Protein AF-A0A536UWJ3-F1 (afdb_monomer)

Solvent-accessible surface area (backbone atoms only — not comparable to full-atom values): 6656 Å² total; per-residue (Å²): 121,76,49,78,49,52,31,84,82,45,61,65,95,47,12,35,63,53,48,24,51,52,46,27,74,74,47,84,34,37,46,59,43,51,47,93,97,47,78,52,43,59,37,37,39,41,35,39,73,57,91,94,40,81,47,72,49,77,50,65,55,78,63,48,76,46,73,46,75,75,35,51,75,67,47,91,73,96,61,78,46,76,48,68,35,78,67,70,76,51,73,50,74,57,97,94,40,76,48,78,32,42,61,78,34,71,50,76,50,117

Structure (mmCIF, N/CA/C/O backbone):
data_AF-A0A536UWJ3-F1
#
_entry.id   AF-A0A536UWJ3-F1
#
loop_
_atom_site.group_PDB
_atom_site.id
_atom_site.type_symbol
_atom_site.label_atom_id
_atom_site.label_alt_id
_atom_site.label_comp_id
_atom_site.label_asym_id
_atom_site.label_entity_id
_atom_site.label_seq_id
_atom_site.pdbx_PDB_ins_code
_atom_site.Cartn_x
_atom_site.Cartn_y
_atom_site.Cartn_z
_atom_site.occupancy
_atom_site.B_iso_or_equiv
_atom_site.auth_seq_id
_atom_site.auth_comp_id
_atom_site.auth_asym_id
_atom_site.auth_atom_id
_atom_site.pdbx_PDB_model_num
ATOM 1 N N . MET A 1 1 ? -18.044 -14.076 -3.919 1.00 70.75 1 MET A N 1
ATOM 2 C CA . MET A 1 1 ? -17.382 -14.600 -5.141 1.00 70.75 1 MET A CA 1
ATOM 3 C C . MET A 1 1 ? -16.143 -13.758 -5.302 1.00 70.75 1 MET A C 1
ATOM 5 O O . MET A 1 1 ? -16.286 -12.542 -5.302 1.00 70.75 1 MET A O 1
ATOM 9 N N . SER A 1 2 ? -14.967 -14.370 -5.415 1.00 86.38 2 SER A N 1
ATOM 10 C CA . SER A 1 2 ? -13.731 -13.595 -5.469 1.00 86.38 2 SER A CA 1
ATOM 11 C C . SER A 1 2 ? -13.615 -12.804 -6.777 1.00 86.38 2 SER A C 1
ATOM 13 O O . SER A 1 2 ? -13.877 -13.341 -7.856 1.00 86.38 2 SER A O 1
ATOM 15 N N . ARG A 1 3 ? -13.234 -11.529 -6.672 1.00 92.06 3 ARG A N 1
ATOM 16 C CA . ARG A 1 3 ? -12.929 -10.640 -7.799 1.00 92.06 3 ARG A CA 1
ATOM 17 C C . ARG A 1 3 ? -11.415 -10.493 -7.918 1.00 92.06 3 ARG A C 1
ATOM 19 O O . ARG A 1 3 ? -10.766 -10.097 -6.953 1.00 92.06 3 ARG A O 1
ATOM 26 N N . THR A 1 4 ? -10.876 -10.754 -9.107 1.00 95.19 4 THR A N 1
ATOM 27 C CA . THR A 1 4 ? -9.452 -10.573 -9.424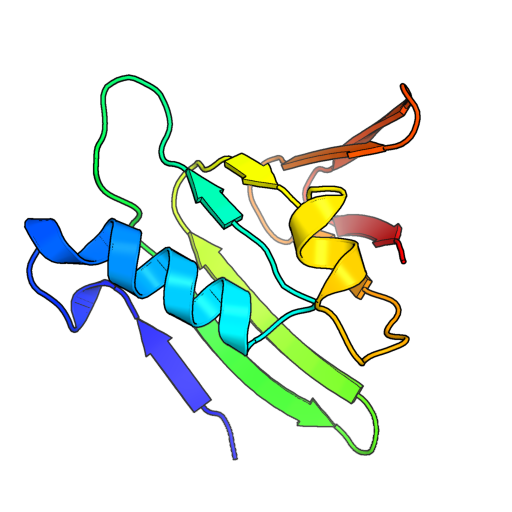 1.00 95.19 4 THR A CA 1
ATOM 28 C C . THR A 1 4 ? -9.263 -9.433 -10.412 1.00 95.19 4 THR A C 1
ATOM 30 O O . THR A 1 4 ? -10.064 -9.232 -11.323 1.00 95.19 4 THR A O 1
ATOM 33 N N . LEU A 1 5 ? -8.200 -8.677 -10.191 1.00 94.44 5 LEU A N 1
ATOM 34 C CA . LEU A 1 5 ? -7.903 -7.415 -10.833 1.00 94.44 5 LEU A CA 1
ATOM 35 C C . LEU A 1 5 ? -6.377 -7.365 -11.041 1.00 94.44 5 LEU A C 1
ATOM 37 O O . LEU A 1 5 ? -5.650 -7.300 -10.053 1.00 94.44 5 LEU A O 1
ATOM 41 N N . SER A 1 6 ? -5.876 -7.420 -12.285 1.00 96.19 6 SER A N 1
ATOM 42 C CA . SER A 1 6 ? -4.429 -7.505 -12.568 1.00 96.19 6 SER A CA 1
ATOM 43 C C . SER A 1 6 ? -3.950 -6.488 -13.603 1.00 96.19 6 SER A C 1
ATOM 45 O O . SER A 1 6 ? -4.545 -6.330 -14.667 1.00 96.19 6 SER A O 1
ATOM 47 N N . THR A 1 7 ? -2.816 -5.824 -13.348 1.00 96.38 7 THR A N 1
ATOM 48 C CA . THR A 1 7 ? -2.216 -4.893 -14.324 1.00 96.38 7 THR A CA 1
ATOM 49 C C . THR A 1 7 ? -1.686 -5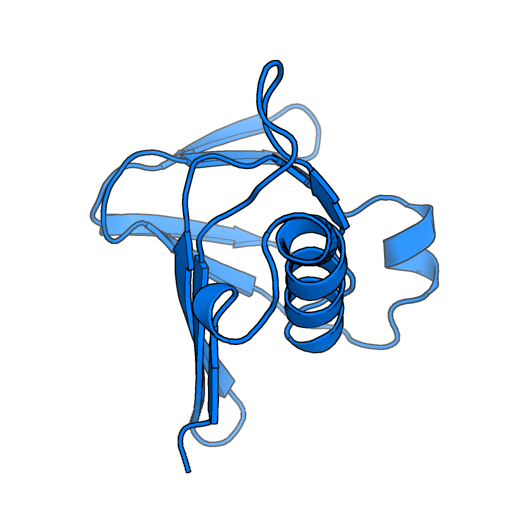.604 -15.571 1.00 96.38 7 THR A C 1
ATOM 51 O O . THR A 1 7 ? -1.470 -4.973 -16.608 1.00 96.38 7 THR A O 1
ATOM 54 N N . HIS A 1 8 ? -1.527 -6.928 -15.526 1.00 94.88 8 HIS A N 1
ATOM 55 C CA . HIS A 1 8 ? -1.186 -7.726 -16.700 1.00 94.88 8 HIS A CA 1
ATOM 56 C C . HIS A 1 8 ? -2.301 -7.762 -17.755 1.00 94.88 8 HIS A C 1
ATOM 58 O O . HIS A 1 8 ? -1.996 -7.991 -18.926 1.00 94.88 8 HIS A O 1
ATOM 64 N N . ASP A 1 9 ? -3.541 -7.432 -17.383 1.00 94.56 9 ASP A N 1
ATOM 65 C CA . ASP A 1 9 ? -4.690 -7.378 -18.294 1.00 94.56 9 ASP A CA 1
ATOM 66 C C . ASP A 1 9 ? -4.721 -6.101 -19.156 1.00 94.56 9 ASP A C 1
ATOM 68 O O . ASP A 1 9 ? -5.543 -5.967 -20.066 1.00 94.56 9 ASP A O 1
ATOM 72 N N . VAL A 1 10 ? -3.814 -5.147 -18.907 1.00 95.06 10 VAL A N 1
ATOM 73 C CA . VAL A 1 10 ? -3.702 -3.900 -19.673 1.00 95.06 10 VAL A CA 1
ATOM 74 C C . VAL A 1 10 ? -2.291 -3.681 -20.227 1.00 95.06 10 VAL A C 1
ATOM 76 O O . VAL A 1 10 ? -1.279 -4.151 -19.701 1.00 95.06 10 VAL A O 1
ATOM 79 N N . ALA A 1 11 ? -2.218 -2.925 -21.326 1.00 93.06 11 ALA A N 1
ATOM 80 C CA . ALA A 1 11 ? -0.952 -2.545 -21.948 1.00 93.06 11 ALA A CA 1
ATOM 81 C C . ALA A 1 11 ? -0.085 -1.715 -20.987 1.00 93.06 11 ALA A C 1
ATOM 83 O O . ALA A 1 11 ? -0.608 -0.846 -20.286 1.00 93.06 11 ALA A O 1
ATOM 84 N N . ALA A 1 12 ? 1.236 -1.931 -21.022 1.00 90.69 12 ALA A N 1
ATOM 85 C CA . ALA A 1 12 ? 2.201 -1.326 -20.097 1.00 90.69 12 ALA A CA 1
ATOM 86 C C . ALA A 1 12 ? 2.011 0.189 -19.853 1.00 90.69 12 ALA A C 1
ATOM 88 O O . ALA A 1 12 ? 1.945 0.572 -18.688 1.00 90.69 12 ALA A O 1
ATOM 89 N N . PRO A 1 13 ? 1.794 1.045 -20.878 1.00 91.19 13 PRO A N 1
ATOM 90 C CA . PRO A 1 13 ? 1.626 2.487 -20.661 1.00 91.19 13 PRO A CA 1
ATOM 91 C C . PRO A 1 13 ? 0.388 2.877 -19.840 1.00 91.19 13 PRO A C 1
ATOM 93 O O . PRO A 1 13 ? 0.287 4.008 -19.383 1.00 91.19 13 PRO A O 1
ATOM 96 N N . ARG A 1 14 ? -0.582 1.967 -19.680 1.00 92.88 14 ARG A N 1
ATOM 97 C CA . ARG A 1 14 ? -1.815 2.196 -18.912 1.00 92.88 14 ARG A CA 1
ATOM 98 C C . ARG A 1 14 ? -1.788 1.566 -17.522 1.00 92.88 14 ARG A C 1
ATOM 100 O O . ARG A 1 14 ? -2.705 1.824 -16.752 1.00 92.88 14 ARG A O 1
ATOM 107 N N . ARG A 1 15 ? -0.774 0.756 -17.193 1.00 94.31 15 ARG A N 1
ATOM 108 C CA . ARG A 1 15 ? -0.742 -0.040 -15.953 1.00 94.31 15 ARG A CA 1
ATOM 109 C C . ARG A 1 15 ? -0.786 0.808 -14.696 1.00 94.31 15 ARG A C 1
ATOM 111 O O . ARG A 1 15 ? -1.549 0.473 -13.805 1.00 94.31 15 ARG A O 1
ATOM 118 N N . LEU A 1 16 ? -0.018 1.896 -14.634 1.00 91.06 16 LEU A N 1
ATOM 119 C CA . LEU A 1 16 ? 0.004 2.760 -13.453 1.00 91.06 16 LEU A CA 1
ATOM 120 C C . LEU A 1 16 ? -1.354 3.429 -13.214 1.00 91.06 16 LEU A C 1
ATOM 122 O O . LEU A 1 16 ? -1.882 3.340 -12.114 1.00 91.06 16 LEU A O 1
ATOM 126 N N . ALA A 1 17 ? -1.938 4.045 -14.246 1.00 91.88 17 ALA A N 1
ATOM 127 C CA . ALA A 1 17 ? -3.255 4.673 -14.132 1.00 91.88 17 ALA A CA 1
ATOM 128 C C . ALA A 1 17 ? -4.330 3.647 -13.743 1.00 91.88 17 ALA A C 1
ATOM 130 O O . ALA A 1 17 ? -5.056 3.851 -12.779 1.00 91.88 17 ALA A O 1
ATOM 131 N N . PHE A 1 18 ? -4.351 2.505 -14.434 1.00 93.31 18 PHE A N 1
ATOM 132 C CA . PHE A 1 18 ? -5.254 1.400 -14.127 1.00 93.31 18 PHE A CA 1
ATOM 133 C C . PHE A 1 18 ? -5.091 0.906 -12.683 1.00 93.31 18 PHE A C 1
ATOM 135 O O . PHE A 1 18 ? -6.081 0.748 -11.980 1.00 93.31 18 PHE A O 1
ATOM 142 N N . TRP A 1 19 ? -3.853 0.717 -12.218 1.00 95.00 19 TRP A N 1
ATOM 143 C CA . TRP A 1 19 ? -3.565 0.295 -10.849 1.00 95.00 19 TRP A CA 1
ATOM 144 C C . TRP A 1 19 ? -4.063 1.299 -9.813 1.00 95.00 19 TRP A C 1
ATOM 146 O O . TRP A 1 19 ? -4.713 0.908 -8.846 1.00 95.00 19 TRP A O 1
ATOM 156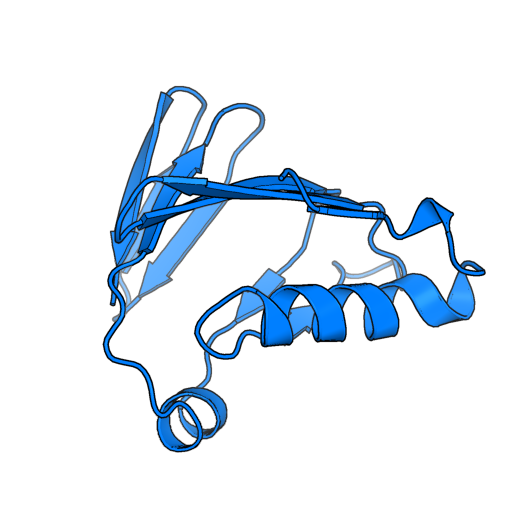 N N . THR A 1 20 ? -3.803 2.589 -10.029 1.00 89.25 20 THR A N 1
ATOM 157 C CA . THR A 1 20 ? -4.293 3.648 -9.145 1.00 89.25 20 THR A CA 1
ATOM 158 C C . THR A 1 20 ? -5.816 3.647 -9.077 1.00 89.25 20 THR A C 1
ATOM 160 O O . THR A 1 20 ? -6.354 3.703 -7.977 1.00 89.25 20 THR A O 1
ATOM 163 N N . ASP A 1 21 ? -6.513 3.496 -10.206 1.00 89.12 21 ASP A N 1
ATOM 164 C CA . ASP A 1 21 ? -7.978 3.411 -10.229 1.00 89.12 21 ASP A CA 1
ATOM 165 C C . ASP A 1 21 ? -8.487 2.193 -9.435 1.00 89.12 21 ASP A C 1
ATOM 167 O O . ASP A 1 21 ? -9.405 2.309 -8.628 1.00 89.12 21 ASP A O 1
ATOM 171 N N . MET A 1 22 ? -7.845 1.028 -9.575 1.00 88.88 22 MET A N 1
ATOM 172 C CA . MET A 1 22 ? -8.234 -0.183 -8.836 1.00 88.88 22 MET A CA 1
ATOM 173 C C . MET A 1 22 ? -8.051 -0.034 -7.325 1.00 88.88 22 MET A C 1
ATOM 175 O O . MET A 1 22 ? -8.893 -0.494 -6.554 1.00 88.88 22 MET A O 1
ATOM 179 N N . VAL A 1 23 ? -6.942 0.571 -6.891 1.00 85.06 23 VAL A N 1
ATOM 180 C CA . VAL A 1 23 ? -6.665 0.810 -5.470 1.00 85.06 23 VAL A CA 1
ATOM 181 C C . VAL A 1 23 ? -7.604 1.899 -4.927 1.00 85.06 23 VAL A C 1
ATOM 183 O O . VAL A 1 23 ? -8.125 1.739 -3.826 1.00 85.06 23 VAL A O 1
ATOM 186 N N . CYS A 1 24 ? -7.893 2.953 -5.696 1.00 83.81 24 CYS A N 1
ATOM 187 C CA . CYS A 1 24 ? -8.922 3.945 -5.365 1.00 83.81 24 CYS A CA 1
ATOM 188 C C . CYS A 1 24 ? -10.290 3.299 -5.121 1.00 83.81 24 CYS A C 1
ATOM 190 O O . CYS A 1 24 ? -10.926 3.609 -4.121 1.00 83.81 24 CYS A O 1
ATOM 192 N N . ASP A 1 25 ? -10.725 2.418 -6.023 1.00 76.25 25 ASP A N 1
ATOM 193 C CA . ASP A 1 25 ? -12.048 1.787 -5.973 1.00 76.25 25 ASP A CA 1
ATOM 194 C C . ASP A 1 25 ? -12.165 0.724 -4.874 1.00 76.25 25 ASP A C 1
ATOM 196 O O . ASP A 1 25 ? -13.256 0.461 -4.376 1.00 76.25 25 ASP A O 1
ATOM 200 N N . THR A 1 26 ? -11.059 0.056 -4.535 1.00 77.38 26 THR A N 1
ATOM 201 C CA . THR A 1 26 ? -11.070 -1.057 -3.568 1.00 77.38 26 THR A CA 1
ATOM 202 C C . THR A 1 26 ? -10.921 -0.577 -2.124 1.00 77.38 26 THR A C 1
ATOM 204 O O . THR A 1 26 ? -11.244 -1.317 -1.201 1.00 77.38 26 THR A O 1
ATOM 207 N N . TYR A 1 27 ? -10.404 0.633 -1.908 1.00 81.31 27 TYR A N 1
ATOM 208 C CA . TYR A 1 27 ? -10.044 1.130 -0.580 1.00 81.31 27 TYR A CA 1
ATOM 209 C C . TYR A 1 27 ? -10.552 2.562 -0.350 1.00 81.31 27 TYR A C 1
ATOM 211 O O . TYR A 1 27 ? -11.216 3.159 -1.187 1.00 81.31 27 TYR A O 1
ATOM 219 N N . VAL A 1 28 ? -10.187 3.143 0.796 1.00 80.19 28 VAL A N 1
ATOM 220 C CA . VAL A 1 28 ? -10.605 4.467 1.302 1.00 80.19 28 VAL A CA 1
ATOM 221 C C . VAL A 1 28 ? -10.035 5.677 0.533 1.00 80.19 28 VAL A C 1
ATOM 223 O O . VAL A 1 28 ? -9.567 6.642 1.142 1.00 80.19 28 VAL A O 1
ATOM 226 N N . GLN A 1 29 ? -10.088 5.648 -0.802 1.00 85.62 29 GLN A N 1
ATOM 227 C CA . GLN A 1 29 ? -9.572 6.674 -1.717 1.00 85.62 29 GLN A CA 1
ATOM 228 C C . GLN A 1 29 ? -8.057 6.883 -1.565 1.00 85.62 29 GLN A C 1
ATOM 230 O O . GLN A 1 29 ? -7.583 7.724 -0.798 1.00 85.62 29 GLN A O 1
ATOM 235 N N . LEU A 1 30 ? -7.278 6.113 -2.321 1.00 89.81 30 LEU A N 1
ATOM 236 C CA . LEU A 1 30 ? -5.818 6.079 -2.236 1.00 89.81 30 LEU A CA 1
ATOM 237 C C . LEU A 1 30 ? -5.186 6.383 -3.590 1.00 89.81 30 LEU A C 1
ATOM 239 O O . LEU A 1 30 ? -5.616 5.860 -4.603 1.00 89.81 30 LEU A O 1
ATOM 243 N N . GLN A 1 31 ? -4.104 7.151 -3.604 1.00 92.00 31 GLN A N 1
ATOM 244 C CA . GLN A 1 31 ? -3.278 7.326 -4.795 1.00 92.00 31 GLN A CA 1
ATOM 245 C C . GLN A 1 31 ? -2.075 6.380 -4.754 1.00 92.00 31 GLN A C 1
ATOM 247 O O . GLN A 1 31 ? -1.460 6.218 -3.697 1.00 92.00 31 GLN A O 1
ATOM 252 N N . CYS A 1 32 ? -1.703 5.825 -5.908 1.00 93.62 32 CYS A N 1
ATOM 253 C CA . CYS A 1 32 ? -0.471 5.064 -6.088 1.00 93.62 32 CYS A CA 1
ATOM 254 C C . CYS A 1 32 ? 0.490 5.780 -7.035 1.00 93.62 32 CYS A C 1
ATOM 256 O O . CYS A 1 32 ? 0.093 6.298 -8.078 1.00 93.62 32 CYS A O 1
ATOM 258 N N . ASP A 1 33 ? 1.772 5.754 -6.687 1.00 93.88 33 ASP A N 1
ATOM 259 C CA . ASP A 1 33 ? 2.846 6.298 -7.505 1.00 93.88 33 ASP A CA 1
ATOM 260 C C . ASP A 1 33 ? 3.995 5.295 -7.593 1.00 93.88 33 ASP A C 1
ATOM 262 O O . ASP A 1 33 ? 4.389 4.671 -6.601 1.00 93.88 33 ASP A O 1
ATOM 266 N N . ALA A 1 34 ? 4.543 5.145 -8.794 1.00 93.88 34 ALA A N 1
ATOM 267 C CA . ALA A 1 34 ? 5.685 4.282 -9.030 1.00 93.88 34 ALA A CA 1
ATOM 268 C C . ALA A 1 34 ? 6.984 4.925 -8.479 1.00 93.88 34 ALA A C 1
ATOM 270 O O . ALA A 1 34 ? 7.091 6.155 -8.408 1.00 93.88 34 ALA A O 1
ATOM 271 N N . PRO A 1 35 ? 7.982 4.128 -8.054 1.00 93.88 35 PRO A N 1
ATOM 272 C CA . PRO A 1 35 ? 9.286 4.643 -7.654 1.00 93.88 35 PRO A CA 1
ATOM 273 C C . PRO A 1 35 ? 10.011 5.359 -8.798 1.00 93.88 35 PRO A C 1
ATOM 275 O O . PRO A 1 35 ? 9.773 5.094 -9.973 1.00 93.88 35 PRO A O 1
ATOM 278 N N . ALA A 1 36 ? 10.965 6.228 -8.457 1.00 91.31 36 ALA A N 1
ATOM 279 C CA . ALA A 1 36 ? 11.780 6.907 -9.460 1.00 91.31 36 ALA A CA 1
ATOM 280 C C . ALA A 1 36 ? 12.484 5.900 -10.392 1.00 91.31 36 ALA A C 1
ATOM 282 O O . ALA A 1 36 ? 13.103 4.942 -9.929 1.00 91.31 36 ALA A O 1
ATOM 283 N N . GLY A 1 37 ? 12.412 6.148 -11.703 1.00 90.06 37 GLY A N 1
ATOM 284 C CA . GLY A 1 37 ? 13.005 5.283 -12.728 1.00 90.06 37 GLY A CA 1
ATOM 285 C C . GLY A 1 37 ? 12.074 4.193 -13.272 1.00 90.06 37 GLY A C 1
ATOM 286 O O . GLY A 1 37 ? 12.509 3.417 -14.119 1.00 90.06 37 GLY A O 1
ATOM 287 N N . THR A 1 38 ? 10.814 4.140 -12.831 1.00 88.69 38 THR A N 1
ATOM 288 C CA . THR A 1 38 ? 9.766 3.301 -13.427 1.00 88.69 38 THR A CA 1
ATOM 289 C C . THR A 1 38 ? 8.451 4.072 -13.536 1.00 88.69 38 THR A C 1
ATOM 291 O O . THR A 1 38 ? 8.096 4.823 -12.634 1.00 88.69 38 THR A O 1
ATOM 294 N N . ASP A 1 39 ? 7.713 3.836 -14.620 1.00 88.25 39 ASP A N 1
ATOM 295 C CA . ASP A 1 39 ? 6.362 4.375 -14.841 1.00 88.25 39 ASP A CA 1
ATOM 296 C C . ASP A 1 39 ? 5.293 3.268 -14.796 1.00 88.25 39 ASP A C 1
ATOM 298 O O . ASP A 1 39 ? 4.145 3.465 -15.196 1.00 88.25 39 ASP A O 1
ATOM 302 N N . VAL A 1 40 ? 5.672 2.070 -14.340 1.00 90.81 40 VAL A N 1
ATOM 303 C CA . VAL A 1 40 ? 4.789 0.905 -14.254 1.00 90.81 40 VAL A CA 1
ATOM 304 C C . VAL A 1 40 ? 4.766 0.330 -12.845 1.00 90.81 40 VAL A C 1
ATOM 306 O O . VAL A 1 40 ? 5.776 0.318 -12.138 1.00 90.81 40 VAL A O 1
ATOM 309 N N . ILE A 1 41 ? 3.593 -0.175 -12.472 1.00 94.50 41 ILE A N 1
ATOM 310 C CA . ILE A 1 41 ? 3.392 -1.046 -11.319 1.00 94.50 41 ILE A CA 1
ATOM 311 C C . ILE A 1 41 ? 2.829 -2.358 -11.857 1.00 94.50 41 ILE A C 1
ATOM 313 O O . ILE A 1 41 ? 1.793 -2.375 -12.531 1.00 94.50 41 ILE A O 1
ATOM 317 N N . ASP A 1 42 ? 3.522 -3.454 -11.568 1.00 95.25 42 ASP A N 1
ATOM 318 C CA . ASP A 1 42 ? 3.003 -4.792 -11.820 1.00 95.25 42 ASP A CA 1
ATOM 319 C C . ASP A 1 42 ? 2.328 -5.277 -10.546 1.00 95.25 42 ASP A C 1
ATOM 321 O O . ASP A 1 42 ? 2.962 -5.319 -9.489 1.00 95.25 42 ASP A O 1
ATOM 325 N N . GLY A 1 43 ? 1.034 -5.584 -10.625 1.00 95.62 43 GLY A N 1
ATOM 326 C CA . GLY A 1 43 ? 0.260 -5.906 -9.441 1.00 95.62 43 GLY A CA 1
ATOM 327 C C . GLY A 1 43 ? -1.034 -6.655 -9.713 1.00 95.62 43 GLY A C 1
ATOM 328 O O . GLY A 1 43 ? -1.578 -6.654 -10.818 1.00 95.62 43 GLY A O 1
ATOM 329 N N . GLU A 1 44 ? -1.513 -7.304 -8.662 1.00 97.06 44 GLU A N 1
ATOM 330 C CA . GLU A 1 44 ? -2.758 -8.052 -8.602 1.00 97.06 44 GLU A CA 1
ATOM 331 C C . GLU A 1 44 ? -3.471 -7.757 -7.278 1.00 97.06 44 GLU A C 1
ATOM 333 O O . GLU A 1 44 ? -2.853 -7.732 -6.207 1.00 97.06 44 GLU A O 1
ATOM 338 N N . ILE A 1 45 ? -4.785 -7.556 -7.363 1.00 95.94 45 ILE A N 1
ATOM 339 C CA . ILE A 1 45 ? -5.697 -7.499 -6.226 1.00 95.94 45 ILE A CA 1
ATOM 340 C C . ILE A 1 45 ? -6.691 -8.644 -6.373 1.00 95.94 45 ILE A C 1
ATOM 342 O O . ILE A 1 45 ? -7.362 -8.781 -7.398 1.00 95.94 45 ILE A O 1
ATOM 346 N N . VAL A 1 46 ? -6.795 -9.455 -5.327 1.00 95.50 46 VAL A N 1
ATOM 347 C CA . VAL A 1 46 ? -7.832 -10.477 -5.191 1.00 95.50 46 VAL A CA 1
ATOM 348 C C . VAL A 1 46 ? -8.682 -10.112 -3.989 1.00 95.50 46 VAL A C 1
ATOM 350 O O . VAL A 1 46 ? -8.169 -10.128 -2.873 1.00 95.50 46 VAL A O 1
ATOM 353 N N . SER A 1 47 ? -9.954 -9.800 -4.211 1.00 94.06 47 SER A N 1
ATOM 354 C CA . SER A 1 47 ? -10.885 -9.383 -3.159 1.00 94.06 47 SER A CA 1
ATOM 355 C C . SER A 1 47 ? -12.008 -10.396 -2.969 1.00 94.06 47 SER A C 1
ATOM 357 O O . SER A 1 47 ? -12.431 -11.058 -3.921 1.00 94.06 47 SER A O 1
ATOM 359 N N . ASP A 1 48 ? -12.496 -10.509 -1.740 1.00 93.50 48 ASP A N 1
ATOM 360 C CA . ASP A 1 48 ? -13.693 -11.254 -1.365 1.00 93.50 48 ASP A CA 1
ATOM 361 C C . ASP A 1 48 ? -14.424 -10.532 -0.226 1.00 93.50 48 ASP A C 1
ATOM 363 O O . ASP A 1 48 ? -13.862 -9.674 0.460 1.00 93.50 48 ASP A O 1
ATOM 367 N N . GLU A 1 49 ? -15.681 -10.898 -0.018 1.00 91.75 49 GLU A N 1
ATOM 368 C CA . GLU A 1 49 ? -16.505 -10.371 1.066 1.00 91.75 49 GLU A CA 1
ATOM 369 C C . GLU A 1 49 ? -16.743 -11.464 2.107 1.00 91.75 49 GLU A C 1
ATOM 371 O O . GLU A 1 49 ? -17.241 -12.550 1.801 1.00 91.75 49 GLU A O 1
ATOM 376 N N . LEU A 1 50 ? -16.403 -11.167 3.359 1.00 89.94 50 LEU A N 1
ATOM 377 C CA . LEU A 1 50 ? -16.640 -12.034 4.504 1.00 89.94 50 LEU A CA 1
ATOM 378 C C . LEU A 1 50 ? -17.603 -11.344 5.469 1.00 89.94 50 LEU A C 1
ATOM 380 O O . LEU A 1 50 ? -17.192 -10.602 6.360 1.00 89.94 50 LEU A O 1
ATOM 384 N N . ALA A 1 51 ? -18.898 -11.617 5.301 1.00 89.56 51 ALA A N 1
ATOM 385 C CA . ALA A 1 51 ? -19.972 -10.940 6.025 1.00 89.56 51 ALA A CA 1
ATOM 386 C C . ALA A 1 51 ? -19.870 -9.410 5.883 1.00 89.56 51 ALA A C 1
ATOM 388 O O . ALA A 1 51 ? -20.189 -8.882 4.825 1.00 89.56 51 ALA A O 1
ATOM 389 N N . THR A 1 52 ? -19.432 -8.703 6.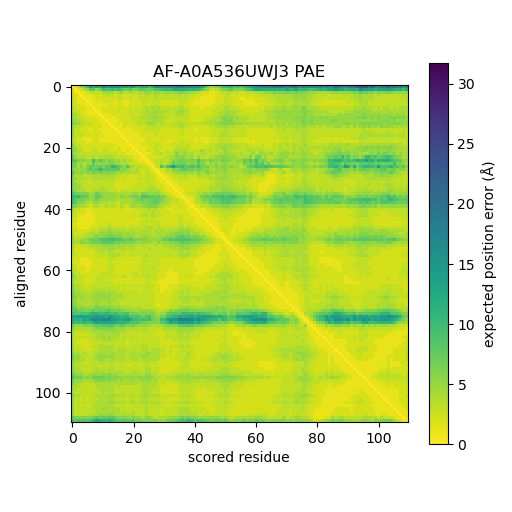923 1.00 88.31 52 THR A N 1
ATOM 390 C CA . THR A 1 52 ? -19.269 -7.240 6.917 1.00 88.31 52 THR A CA 1
ATOM 391 C C . THR A 1 52 ? -17.830 -6.794 6.654 1.00 88.31 52 THR A C 1
ATOM 393 O O . THR A 1 52 ? -17.539 -5.608 6.767 1.00 88.31 52 THR A O 1
ATOM 396 N N . LEU A 1 53 ? -16.913 -7.723 6.366 1.00 90.31 53 LEU A N 1
ATOM 397 C CA . LEU A 1 53 ? -15.509 -7.435 6.089 1.00 90.31 53 LEU A CA 1
ATOM 398 C C . LEU A 1 53 ? -15.229 -7.549 4.594 1.00 90.31 53 LEU A C 1
ATOM 400 O O . LEU A 1 53 ? -15.576 -8.549 3.966 1.00 90.31 53 LEU A O 1
ATOM 404 N N . GLN A 1 54 ? -14.516 -6.570 4.053 1.00 91.31 54 GLN A N 1
ATOM 405 C CA . GLN A 1 54 ? -13.838 -6.723 2.773 1.00 91.31 54 GLN A CA 1
ATOM 406 C C . GLN A 1 54 ? -12.443 -7.287 3.031 1.00 91.31 54 GLN A C 1
ATOM 408 O O . GLN A 1 54 ? -11.658 -6.716 3.787 1.00 91.31 54 GLN A O 1
ATOM 413 N N . LEU A 1 55 ? -12.143 -8.431 2.422 1.00 93.06 55 LEU A N 1
ATOM 414 C CA . LEU A 1 55 ? -10.831 -9.055 2.491 1.00 93.06 55 LEU A CA 1
ATOM 415 C C . LEU A 1 55 ? -10.172 -8.948 1.124 1.00 93.06 55 LEU A C 1
ATOM 417 O O . LEU A 1 55 ? -10.697 -9.472 0.145 1.00 93.06 55 LEU A O 1
ATOM 421 N N . SER A 1 56 ? -8.995 -8.339 1.061 1.00 94.00 56 SER A N 1
ATOM 422 C CA . SER A 1 56 ? -8.199 -8.305 -0.158 1.00 94.00 56 SER A CA 1
ATOM 423 C C . SER A 1 56 ? -6.785 -8.814 0.081 1.00 94.00 56 SER A C 1
ATOM 425 O O . SER A 1 56 ? -6.175 -8.624 1.134 1.00 94.00 56 SER A O 1
ATOM 427 N N . ARG A 1 57 ? -6.244 -9.477 -0.936 1.00 95.44 57 ARG A N 1
ATOM 428 C CA . ARG 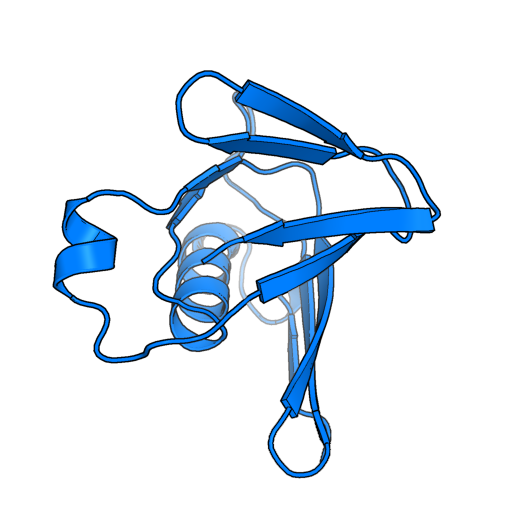A 1 57 ? -4.826 -9.795 -1.048 1.00 95.44 57 ARG A CA 1
ATOM 429 C C . ARG A 1 57 ? -4.239 -8.955 -2.168 1.00 95.44 57 ARG A C 1
ATOM 431 O O . ARG A 1 57 ? -4.650 -9.092 -3.318 1.00 95.44 57 ARG A O 1
ATOM 438 N N . VAL A 1 58 ? -3.258 -8.131 -1.819 1.00 95.50 58 VAL A N 1
ATOM 439 C CA . VAL A 1 58 ? -2.532 -7.265 -2.752 1.00 95.50 58 VAL A CA 1
ATOM 440 C C . VAL A 1 58 ? -1.129 -7.811 -2.940 1.00 95.50 58 VAL A C 1
ATOM 442 O O . VAL A 1 58 ? -0.403 -8.025 -1.972 1.00 95.50 58 VAL A O 1
ATOM 445 N N . THR A 1 59 ? -0.739 -8.041 -4.186 1.00 96.81 59 THR A N 1
ATOM 446 C CA . THR A 1 59 ? 0.645 -8.346 -4.560 1.00 96.81 59 THR A CA 1
ATOM 447 C C . THR A 1 59 ? 1.065 -7.341 -5.608 1.00 96.81 59 THR A C 1
ATOM 449 O O . THR A 1 59 ? 0.379 -7.205 -6.611 1.00 96.81 59 THR A O 1
ATOM 452 N N . ALA A 1 60 ? 2.153 -6.613 -5.378 1.00 95.94 60 ALA A N 1
ATOM 453 C CA . ALA A 1 60 ? 2.623 -5.609 -6.319 1.00 95.94 60 ALA A CA 1
ATOM 454 C C . ALA A 1 60 ? 4.124 -5.354 -6.181 1.00 95.94 60 ALA A C 1
ATOM 456 O O . ALA A 1 60 ? 4.729 -5.649 -5.146 1.00 95.94 60 ALA A O 1
ATOM 457 N N . THR A 1 61 ? 4.716 -4.769 -7.219 1.00 95.94 61 THR A N 1
ATOM 458 C CA . THR A 1 61 ? 6.053 -4.174 -7.155 1.00 95.94 61 THR A CA 1
ATOM 459 C C . THR A 1 61 ? 6.099 -2.999 -6.173 1.00 95.94 61 THR A C 1
ATOM 461 O O . THR A 1 61 ? 5.069 -2.505 -5.710 1.00 95.94 61 THR A O 1
ATOM 464 N N . ALA A 1 62 ? 7.311 -2.529 -5.856 1.00 95.38 62 ALA A N 1
ATOM 465 C CA . ALA A 1 62 ? 7.502 -1.357 -5.006 1.00 95.38 62 ALA A CA 1
ATOM 466 C C . ALA A 1 62 ? 6.696 -0.156 -5.528 1.00 95.38 62 ALA A C 1
ATOM 468 O O . ALA A 1 62 ? 6.663 0.099 -6.731 1.00 95.38 62 ALA A O 1
ATOM 469 N N . GLN A 1 63 ? 6.052 0.561 -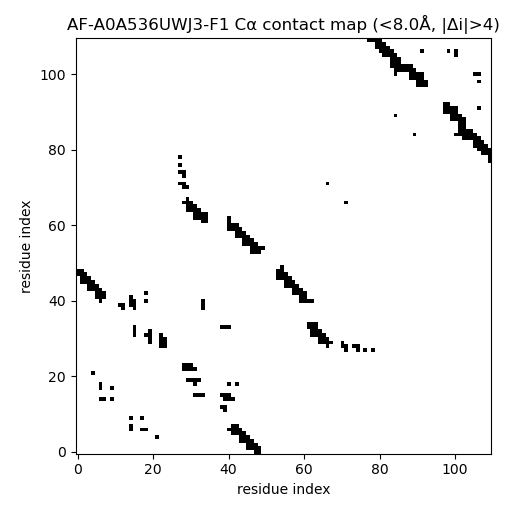4.611 1.00 95.50 63 GLN A N 1
ATOM 470 C CA . GLN A 1 63 ? 5.163 1.681 -4.900 1.00 95.50 63 GLN A CA 1
ATOM 471 C C . GLN A 1 63 ? 5.025 2.577 -3.671 1.00 95.50 63 GLN A C 1
ATOM 473 O O . GLN A 1 63 ? 5.250 2.139 -2.540 1.00 95.50 63 GLN A O 1
ATOM 478 N N . PHE A 1 64 ? 4.607 3.815 -3.896 1.00 95.25 64 PHE A N 1
ATOM 479 C CA . PHE A 1 64 ? 4.156 4.715 -2.846 1.00 95.25 64 PHE A CA 1
ATOM 480 C C . PHE A 1 64 ? 2.637 4.782 -2.868 1.00 95.25 64 PHE A C 1
ATOM 482 O O . PHE A 1 64 ? 2.053 5.059 -3.911 1.00 95.25 64 PHE A O 1
ATOM 489 N N . VAL A 1 65 ? 2.009 4.555 -1.716 1.00 94.38 65 VAL A N 1
ATOM 490 C CA . VAL A 1 65 ? 0.557 4.665 -1.550 1.00 94.38 65 VAL A CA 1
ATOM 491 C C . VAL A 1 65 ? 0.274 5.833 -0.621 1.00 94.38 65 VAL A C 1
ATOM 493 O O . VAL A 1 65 ? 0.864 5.924 0.456 1.00 94.38 65 VAL A O 1
ATOM 496 N N . ARG A 1 66 ? -0.586 6.759 -1.044 1.00 93.25 66 ARG A N 1
ATOM 497 C CA . ARG A 1 66 ? -0.862 7.990 -0.301 1.00 93.25 66 ARG A CA 1
ATOM 498 C C . ARG A 1 66 ? -2.350 8.252 -0.183 1.00 93.25 66 ARG A C 1
ATOM 500 O O . ARG A 1 66 ? -3.067 8.305 -1.177 1.00 93.25 66 ARG A O 1
ATOM 507 N N . ARG A 1 67 ? -2.777 8.530 1.046 1.00 92.06 67 ARG A N 1
ATOM 508 C CA . ARG A 1 67 ? -4.085 9.103 1.355 1.00 92.06 67 ARG A CA 1
ATOM 509 C C . ARG A 1 67 ? -3.879 10.568 1.725 1.00 92.06 67 ARG A C 1
ATOM 511 O O . ARG A 1 67 ? -3.302 10.877 2.763 1.00 92.06 67 ARG A O 1
ATOM 518 N N . THR A 1 68 ? -4.252 11.476 0.829 1.00 91.12 68 THR A N 1
ATOM 519 C CA . THR A 1 68 ? -4.048 12.921 1.026 1.00 91.12 68 THR A CA 1
ATOM 520 C C . THR A 1 68 ? -5.281 13.559 1.670 1.00 91.12 68 THR A C 1
ATOM 522 O O . THR A 1 68 ? -6.376 13.015 1.529 1.00 91.12 68 THR A O 1
ATOM 525 N N . PRO A 1 69 ? -5.169 14.746 2.298 1.00 91.00 69 PRO A N 1
ATOM 526 C CA . PRO A 1 69 ? -6.333 15.449 2.846 1.00 91.00 69 PRO A CA 1
ATOM 527 C C . PRO A 1 69 ? -7.463 15.666 1.828 1.00 91.00 69 PRO A C 1
ATOM 529 O O . PRO A 1 69 ? -8.638 15.576 2.170 1.00 91.00 69 PRO A O 1
ATOM 532 N N . ALA A 1 70 ? -7.116 15.900 0.558 1.00 90.94 70 ALA A N 1
ATOM 533 C CA . ALA A 1 70 ? -8.094 16.066 -0.513 1.00 90.94 70 ALA A CA 1
ATOM 534 C C . ALA A 1 70 ? -8.841 14.764 -0.852 1.00 90.94 70 ALA A C 1
ATOM 536 O O . ALA A 1 70 ? -10.008 14.826 -1.230 1.00 90.94 70 ALA A O 1
ATOM 537 N N . LEU A 1 71 ? -8.187 13.604 -0.725 1.00 89.25 71 LEU A N 1
ATOM 538 C CA . LEU A 1 71 ? -8.815 12.292 -0.917 1.00 89.25 71 LEU A CA 1
ATOM 539 C C . LEU A 1 71 ? -9.686 11.915 0.287 1.00 89.25 71 LEU A C 1
ATOM 541 O O . LEU A 1 71 ? -10.808 11.459 0.096 1.00 89.25 71 LEU A O 1
ATOM 545 N N . ILE A 1 72 ? -9.222 12.205 1.509 1.00 88.69 72 ILE A N 1
ATOM 546 C CA . ILE A 1 72 ? -9.998 12.007 2.745 1.00 88.69 72 ILE A CA 1
ATOM 547 C C . ILE A 1 72 ? -11.316 12.783 2.675 1.00 88.69 72 ILE A C 1
ATOM 549 O O . ILE A 1 72 ? -12.373 12.216 2.912 1.00 88.69 72 ILE A O 1
ATOM 553 N N . ALA A 1 73 ? -11.274 14.053 2.262 1.00 88.94 73 ALA A N 1
ATOM 554 C CA . ALA A 1 73 ? -12.469 14.892 2.152 1.00 88.94 73 ALA A CA 1
ATOM 555 C C . ALA A 1 73 ? -13.503 14.403 1.115 1.00 88.94 73 ALA A C 1
ATOM 557 O O . ALA A 1 73 ? -14.637 14.877 1.121 1.00 88.94 73 ALA A O 1
ATOM 558 N N . ARG A 1 74 ? -13.115 13.507 0.197 1.00 84.12 74 ARG A N 1
ATOM 559 C CA . ARG A 1 74 ? -14.002 12.911 -0.817 1.00 84.12 74 ARG A CA 1
ATOM 560 C C . ARG A 1 74 ? -14.535 11.543 -0.408 1.00 84.12 74 ARG A C 1
ATOM 562 O O . ARG A 1 74 ? -15.496 11.082 -1.017 1.00 84.12 74 ARG A O 1
ATOM 569 N N . ALA A 1 75 ? -13.904 10.893 0.566 1.00 79.88 75 ALA A N 1
ATOM 570 C CA . ALA A 1 75 ? -14.349 9.603 1.055 1.00 79.88 75 ALA A CA 1
ATOM 571 C C . ALA A 1 75 ? -15.663 9.770 1.830 1.00 79.88 75 ALA A C 1
ATOM 573 O O . ALA A 1 75 ? -15.821 10.692 2.627 1.00 79.88 75 ALA A O 1
ATOM 574 N N . SER A 1 76 ? -16.607 8.869 1.584 1.00 74.44 76 SER A N 1
ATOM 575 C CA . SER A 1 76 ? -17.893 8.800 2.287 1.00 74.44 76 SER A CA 1
ATOM 576 C C . SER A 1 76 ? -17.950 7.660 3.306 1.00 74.44 76 SER A C 1
ATOM 578 O O . SER A 1 76 ? -19.019 7.363 3.832 1.00 74.44 76 SER A O 1
ATOM 580 N N . GLU A 1 77 ? -16.829 6.976 3.521 1.00 72.38 77 GLU A N 1
ATOM 581 C CA . GLU A 1 77 ? -16.746 5.705 4.232 1.00 72.38 77 GLU A CA 1
ATOM 582 C C . GLU A 1 77 ? -15.897 5.853 5.499 1.00 72.38 77 GLU A C 1
ATOM 584 O O . GLU A 1 77 ? -14.767 6.337 5.419 1.00 72.38 77 GLU A O 1
ATOM 589 N N . ASP A 1 78 ? -16.427 5.382 6.630 1.00 79.19 78 ASP A N 1
ATOM 590 C CA . ASP A 1 78 ? -15.696 5.205 7.893 1.00 79.19 78 ASP A CA 1
ATOM 591 C C . ASP A 1 78 ? -15.262 3.737 8.002 1.00 79.19 78 ASP A C 1
ATOM 593 O O . ASP A 1 78 ? -15.974 2.892 8.553 1.00 79.19 78 ASP A O 1
ATOM 597 N N . ASN A 1 79 ? -14.107 3.417 7.419 1.00 85.88 79 ASN A N 1
ATOM 598 C CA . ASN A 1 79 ? -13.542 2.071 7.404 1.00 85.88 79 ASN A CA 1
ATOM 599 C C . ASN A 1 79 ? -12.205 2.049 8.147 1.00 85.88 79 ASN A C 1
ATOM 601 O O . ASN A 1 79 ? -11.327 2.855 7.865 1.00 85.88 79 ASN A O 1
ATOM 605 N N . PHE A 1 80 ? -12.003 1.048 9.004 1.00 89.25 80 PHE A N 1
ATOM 606 C CA . PHE A 1 80 ? -10.675 0.724 9.523 1.00 89.25 80 PHE A CA 1
ATOM 607 C C . PHE A 1 80 ? -9.973 -0.2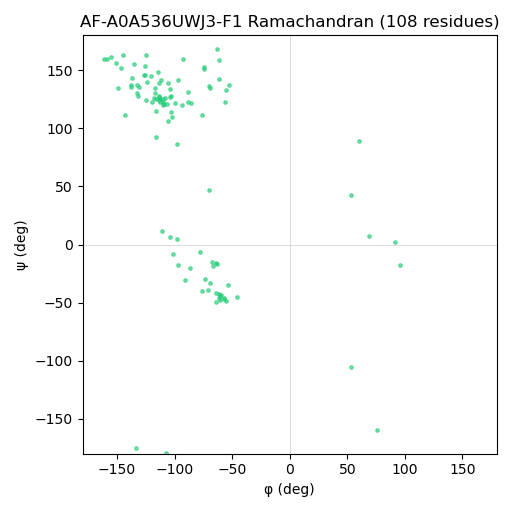66 8.596 1.00 89.25 80 PHE A C 1
ATOM 609 O O . PHE A 1 80 ? -10.528 -1.310 8.249 1.00 89.25 80 PHE A O 1
ATOM 616 N N . LEU A 1 81 ? -8.723 0.024 8.246 1.00 91.50 81 LEU A N 1
ATOM 617 C CA . LEU A 1 81 ? -7.886 -0.854 7.442 1.00 91.50 81 LEU A CA 1
ATOM 618 C C . LEU A 1 81 ? -6.929 -1.622 8.348 1.00 91.50 81 LEU A C 1
ATOM 620 O O . LEU A 1 81 ? -6.096 -1.039 9.039 1.00 91.50 81 LEU A O 1
ATOM 624 N N . VAL A 1 82 ? -7.014 -2.951 8.290 1.00 94.31 82 VAL A N 1
ATOM 625 C CA . VAL A 1 82 ? -5.998 -3.856 8.835 1.00 94.31 82 VAL A CA 1
ATOM 626 C C . VAL A 1 82 ? -5.175 -4.387 7.667 1.00 94.31 82 VAL A C 1
ATOM 628 O O . VAL A 1 82 ? -5.689 -5.131 6.834 1.00 94.31 82 VAL A O 1
ATOM 631 N N . SER A 1 83 ? -3.895 -4.027 7.609 1.00 94.00 83 SER A N 1
ATOM 632 C CA . SER A 1 83 ? -2.969 -4.502 6.578 1.00 94.00 83 SER A CA 1
ATOM 633 C C . SER A 1 83 ? -1.899 -5.388 7.196 1.00 94.00 83 SER A C 1
ATOM 635 O O . SER A 1 83 ? -1.202 -4.963 8.117 1.00 94.00 83 SER A O 1
ATOM 637 N N . ILE A 1 84 ? -1.770 -6.616 6.691 1.00 97.12 84 ILE A N 1
ATOM 638 C CA . ILE A 1 84 ? -0.777 -7.599 7.137 1.00 97.12 84 ILE A CA 1
ATOM 639 C C . ILE A 1 84 ? 0.271 -7.755 6.037 1.00 97.12 84 ILE A C 1
ATOM 641 O O . ILE A 1 84 ? -0.049 -8.155 4.914 1.00 97.12 84 ILE A O 1
ATOM 645 N N . GLN A 1 85 ? 1.538 -7.490 6.355 1.00 97.88 85 GLN A N 1
ATOM 646 C CA . GLN A 1 85 ? 2.628 -7.713 5.413 1.00 97.88 85 GLN A CA 1
ATOM 647 C C . GLN A 1 85 ? 2.912 -9.215 5.348 1.00 97.88 85 GLN A C 1
ATOM 649 O O . GLN A 1 85 ? 3.388 -9.814 6.304 1.00 97.88 85 GLN A O 1
ATOM 654 N N . THR A 1 86 ? 2.616 -9.858 4.221 1.00 97.94 86 THR A N 1
ATOM 655 C CA . THR A 1 86 ? 2.824 -11.313 4.074 1.00 97.94 86 THR A CA 1
ATOM 656 C C . THR A 1 86 ? 4.203 -11.664 3.516 1.00 97.94 86 THR A C 1
ATOM 658 O O . THR A 1 86 ? 4.751 -12.714 3.843 1.00 97.94 86 THR A O 1
ATOM 661 N N . GLN A 1 87 ? 4.782 -10.790 2.689 1.00 97.88 87 GLN A N 1
ATOM 662 C CA . GLN A 1 87 ? 6.116 -10.922 2.089 1.00 97.88 87 GLN A CA 1
ATOM 663 C C . GLN A 1 87 ? 6.718 -9.542 1.824 1.00 97.88 87 GLN A C 1
ATOM 665 O O . GLN A 1 87 ? 5.974 -8.592 1.622 1.00 97.88 87 GLN A O 1
ATOM 670 N N . GLY A 1 88 ? 8.044 -9.419 1.747 1.00 96.94 88 GLY A N 1
ATOM 671 C CA . GLY A 1 88 ? 8.703 -8.129 1.508 1.00 96.94 88 GLY A CA 1
ATOM 672 C C . GLY A 1 88 ? 8.710 -7.226 2.746 1.00 96.94 88 GLY A C 1
ATOM 673 O O . GLY A 1 88 ? 8.603 -7.710 3.872 1.00 96.94 88 GLY A O 1
ATOM 674 N N . ARG A 1 89 ? 8.884 -5.916 2.539 1.00 97.06 89 ARG A N 1
ATOM 675 C CA . ARG A 1 89 ? 8.949 -4.909 3.607 1.00 97.06 89 ARG A CA 1
ATOM 676 C C . ARG A 1 89 ? 8.165 -3.665 3.206 1.00 97.06 89 ARG A C 1
ATOM 678 O O . ARG A 1 89 ? 8.321 -3.191 2.082 1.00 97.06 89 ARG A O 1
ATOM 685 N N . GLY A 1 90 ? 7.380 -3.137 4.136 1.00 96.19 90 GLY A N 1
ATOM 686 C CA . GLY A 1 90 ? 6.592 -1.919 3.972 1.00 96.19 90 GLY A CA 1
ATOM 687 C C . GLY A 1 90 ? 6.898 -0.892 5.057 1.00 96.19 90 GLY A C 1
ATOM 688 O O . GLY A 1 90 ? 7.479 -1.215 6.096 1.00 96.19 90 GLY A O 1
ATOM 689 N N . VAL A 1 91 ? 6.509 0.355 4.807 1.00 97.31 91 VAL A N 1
ATOM 690 C CA . VAL A 1 91 ? 6.487 1.414 5.820 1.00 97.31 91 VAL A CA 1
ATOM 691 C C . VAL A 1 91 ? 5.140 2.114 5.739 1.00 97.31 91 VAL A C 1
ATOM 693 O O . VAL A 1 91 ? 4.729 2.530 4.657 1.00 97.31 91 VAL A O 1
ATOM 696 N N . VAL A 1 92 ? 4.464 2.233 6.878 1.00 96.12 92 VAL A N 1
ATOM 697 C CA . VAL A 1 92 ? 3.267 3.063 7.030 1.00 96.12 92 VAL A CA 1
ATOM 698 C C . VAL A 1 92 ? 3.656 4.296 7.829 1.00 96.12 92 VAL A C 1
ATOM 700 O O . VAL A 1 92 ? 4.111 4.173 8.964 1.00 96.12 92 VAL A O 1
ATOM 703 N N . SER A 1 93 ? 3.468 5.471 7.233 1.00 96.00 93 SER A N 1
ATOM 704 C CA . SER A 1 93 ? 3.788 6.756 7.853 1.00 96.00 93 SER A CA 1
ATOM 705 C C . SER A 1 93 ? 2.512 7.547 8.117 1.00 96.00 93 SER A C 1
ATOM 707 O O . SER A 1 93 ? 1.761 7.841 7.187 1.00 96.00 93 SER A O 1
ATOM 709 N N . GLN A 1 94 ? 2.268 7.920 9.372 1.00 93.44 94 GLN A N 1
ATOM 710 C CA . GLN A 1 94 ? 1.117 8.733 9.767 1.00 93.44 94 GLN A CA 1
ATOM 711 C C . GLN A 1 94 ? 1.479 9.599 10.974 1.00 93.44 94 GLN A C 1
ATOM 713 O O . GLN A 1 94 ? 2.071 9.111 11.933 1.00 93.44 94 GLN A O 1
ATOM 718 N N . ASP A 1 95 ? 1.115 10.884 10.934 1.00 93.38 95 ASP A N 1
ATOM 719 C CA . ASP A 1 95 ? 1.338 11.825 12.044 1.00 93.38 95 ASP A CA 1
ATOM 720 C C . ASP A 1 95 ? 2.806 11.868 12.525 1.00 93.38 95 ASP A C 1
ATOM 722 O O . ASP A 1 95 ? 3.117 11.807 13.712 1.00 93.38 95 ASP A O 1
ATOM 726 N N . GLY A 1 96 ? 3.743 11.866 11.568 1.00 94.75 96 GLY A N 1
ATOM 727 C CA . GLY A 1 96 ? 5.184 11.867 11.843 1.00 94.75 96 GLY A CA 1
ATOM 728 C C . GLY A 1 96 ? 5.732 10.574 12.461 1.00 94.75 96 GLY A C 1
ATOM 729 O O . GLY A 1 96 ? 6.897 10.544 12.856 1.00 94.75 96 GLY A O 1
ATOM 730 N N . ARG A 1 97 ? 4.922 9.514 12.554 1.00 95.50 97 ARG A N 1
ATOM 731 C CA . ARG A 1 97 ? 5.329 8.192 13.041 1.00 95.50 97 ARG A CA 1
ATOM 732 C C . ARG A 1 97 ? 5.451 7.218 11.883 1.00 95.50 97 ARG A C 1
ATOM 734 O O . ARG A 1 97 ? 4.565 7.167 11.033 1.00 95.50 97 ARG A O 1
ATOM 741 N N . ASP A 1 98 ? 6.492 6.395 11.931 1.00 97.06 98 ASP A N 1
ATOM 742 C CA . ASP A 1 98 ? 6.744 5.338 10.955 1.00 97.06 98 ASP A CA 1
ATOM 743 C C . ASP A 1 98 ? 6.599 3.960 11.604 1.00 97.06 98 ASP A C 1
ATOM 745 O O . ASP A 1 98 ? 7.275 3.638 12.584 1.00 97.06 98 ASP A O 1
ATOM 749 N N . ALA A 1 99 ? 5.744 3.123 11.023 1.00 96.81 99 ALA A N 1
ATOM 750 C CA . ALA A 1 99 ? 5.658 1.700 11.311 1.00 96.81 99 ALA A CA 1
ATOM 751 C C . ALA A 1 99 ? 6.345 0.925 10.183 1.00 96.81 99 ALA A C 1
ATOM 753 O O . ALA A 1 99 ? 5.855 0.876 9.055 1.00 96.81 99 ALA A O 1
ATOM 754 N N . VAL A 1 100 ? 7.497 0.327 10.482 1.00 97.81 100 VAL A N 1
ATOM 755 C CA . VAL A 1 100 ? 8.209 -0.559 9.556 1.00 97.81 100 VAL A CA 1
ATOM 756 C C . VAL A 1 100 ? 7.652 -1.969 9.711 1.00 97.81 100 VAL A C 1
ATOM 758 O O . VAL A 1 100 ? 7.728 -2.526 10.800 1.00 97.81 100 VAL A O 1
ATOM 761 N N . LEU A 1 101 ? 7.144 -2.548 8.625 1.00 98.19 101 LEU A N 1
ATOM 762 C CA . LEU A 1 101 ? 6.489 -3.856 8.627 1.00 98.19 101 LEU A CA 1
ATOM 7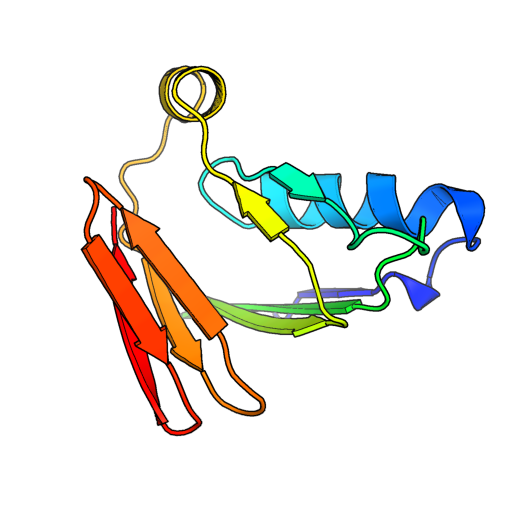63 C C . LEU A 1 101 ? 7.312 -4.875 7.835 1.00 98.19 101 LEU A C 1
ATOM 765 O O . LEU A 1 101 ? 7.651 -4.637 6.670 1.00 98.19 101 LEU A O 1
ATOM 769 N N . GLY A 1 102 ? 7.624 -6.008 8.457 1.00 98.50 102 GLY A N 1
ATOM 770 C CA . GLY A 1 102 ? 8.125 -7.218 7.810 1.00 98.50 102 GLY A CA 1
ATOM 771 C C . GLY A 1 102 ? 7.065 -8.326 7.763 1.00 98.50 102 GLY A C 1
ATOM 772 O O . GLY A 1 102 ? 5.941 -8.131 8.218 1.00 98.50 102 GLY A O 1
ATOM 773 N N . PRO A 1 103 ? 7.395 -9.506 7.209 1.00 98.44 103 PRO A N 1
ATOM 774 C CA . PRO A 1 103 ? 6.449 -10.613 7.103 1.00 98.44 103 PRO A CA 1
ATOM 775 C C . PRO A 1 103 ? 5.862 -11.027 8.462 1.00 98.44 103 PRO A C 1
ATOM 777 O O . PRO A 1 103 ? 6.602 -11.407 9.366 1.00 98.44 103 PRO A O 1
ATOM 780 N N . GLY A 1 104 ? 4.533 -10.991 8.580 1.00 97.94 104 GLY A N 1
ATOM 781 C CA . GLY A 1 104 ? 3.779 -11.296 9.800 1.00 97.94 104 GLY A CA 1
ATOM 782 C C . GLY A 1 104 ? 3.399 -10.070 10.635 1.00 97.94 104 GLY A C 1
ATOM 783 O O . GLY A 1 104 ? 2.469 -10.166 11.436 1.00 97.94 104 GLY A O 1
ATOM 784 N N . ASP A 1 105 ? 4.048 -8.924 10.418 1.00 98.38 105 ASP A N 1
ATOM 785 C CA . ASP A 1 105 ? 3.660 -7.669 11.058 1.00 98.38 105 ASP A CA 1
ATOM 786 C C . ASP A 1 105 ? 2.381 -7.115 10.420 1.00 98.38 105 ASP A C 1
ATOM 788 O O . ASP A 1 105 ? 2.098 -7.329 9.233 1.00 98.38 105 ASP A O 1
ATOM 792 N N . PHE A 1 106 ? 1.614 -6.356 11.201 1.00 97.56 106 PHE A N 1
ATOM 793 C CA . PHE A 1 106 ? 0.422 -5.675 10.713 1.00 97.56 106 PHE A CA 1
ATOM 794 C C . PHE A 1 106 ? 0.348 -4.231 11.201 1.00 97.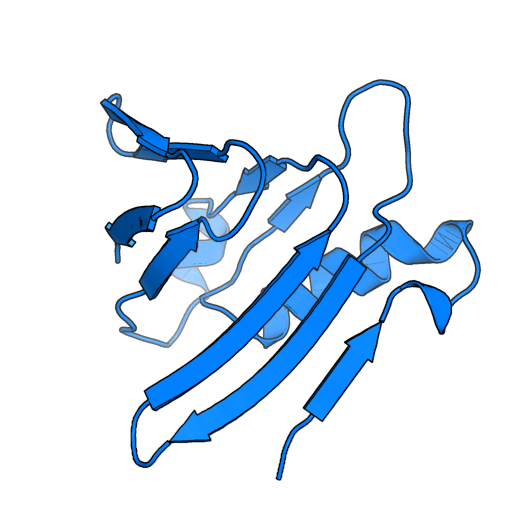56 106 PHE A C 1
ATOM 796 O O . PHE A 1 106 ? 0.889 -3.879 12.250 1.00 97.56 106 PHE A O 1
ATOM 803 N N . ALA A 1 107 ? -0.362 -3.406 10.439 1.00 96.12 107 ALA A N 1
ATOM 804 C CA . ALA A 1 107 ? -0.777 -2.074 10.848 1.00 96.12 107 ALA A CA 1
ATOM 805 C C . ALA A 1 107 ? -2.304 -1.973 10.811 1.00 96.12 107 ALA A C 1
ATOM 807 O O . ALA A 1 107 ? -2.958 -2.564 9.950 1.00 96.12 107 ALA A O 1
ATOM 808 N N . LEU A 1 108 ? -2.846 -1.210 11.756 1.00 94.25 108 LEU A N 1
ATOM 809 C CA . LEU A 1 108 ? -4.240 -0.792 11.793 1.00 94.25 108 LEU A CA 1
ATOM 810 C C . LEU A 1 108 ? -4.273 0.726 11.664 1.00 94.25 108 LEU A C 1
ATOM 812 O O . LEU A 1 108 ? -3.602 1.416 12.434 1.00 94.25 108 LEU A O 1
ATOM 816 N N . TYR A 1 109 ? -5.023 1.229 10.695 1.00 88.50 109 TYR A N 1
ATOM 817 C CA . TYR A 1 109 ? -5.173 2.658 10.454 1.00 88.50 109 TYR A CA 1
ATOM 818 C C . TYR A 1 109 ? -6.577 2.985 9.943 1.00 88.50 109 TYR A C 1
ATOM 820 O O . TYR A 1 109 ? -7.242 2.142 9.344 1.00 88.50 109 TYR A O 1
ATOM 828 N N . ASP A 1 110 ? -7.003 4.207 10.244 1.00 85.50 110 ASP A N 1
ATOM 829 C CA . ASP A 1 110 ? -8.254 4.850 9.825 1.00 85.50 110 ASP A CA 1
ATOM 830 C C . ASP A 1 110 ? -7.975 5.784 8.630 1.00 85.50 110 ASP A C 1
ATOM 832 O O . ASP A 1 110 ? -6.981 6.554 8.698 1.00 85.50 110 ASP A O 1
#

Nearest PDB structures (foldseek):
  5nla-assembly1_A  TM=8.805E-01  e=1.805E-02  Sinorhizobium meliloti 1021
  6hxv-assembly1_B  TM=4.090E-01  e=7.562E+00  Danio rerio
  4cfh-assembly1_B  TM=3.973E-01  e=8.018E+00  Homo sapiens
  3mun-assembly1_A  TM=1.765E-01  e=8.018E+00  Aeromonas caviae

Mean predicted aligned error: 3.69 Å

Sequence (110 aa):
MSRTLSTHDVAAPRRLAFWTDMVCDTYVQLQCDAPAGTDVIDGEIVSDELATLQLSRVTATAQFVRRTPALIARASEDNFLVSIQTQGRGVVSQDGRDAVLGPGDFALYD

Foldseek 3Di:
DKDKDWLVVDDFQCAQVSVQVVPCVLDLGKGKDDDPPDRHKGKMWIWDDDPPDIDIDIDIDDIDIDDDPVSNVVGPDDDKDKDAAQADWDWDDDPNDIDIHHHGDIDIDD

pLDDT: mean 91.86, std 5.71, range [70.75, 98.5]

Secondary structure (DSSP, 8-state):
--EEEEGGGS-GGGHHHHHHHHHHHHTTS-EEEPPTT-----EEEEEEEETTEEEEEEEESS-EEE--HHHHTT------EEEE--SS-EEEEETTEEEEE-TT-EEEE-

Radius of gyration: 14.05 Å; Cα contacts (8 Å, |Δi|>4): 180; chains: 1; bounding box: 33×31×35 Å